Protein AF-A0A971FVW5-F1 (afdb_monomer)

Solvent-accessible surface area (backbone atoms only — not comparable to full-atom values): 3829 Å² total; per-residue (Å²): 134,92,81,39,5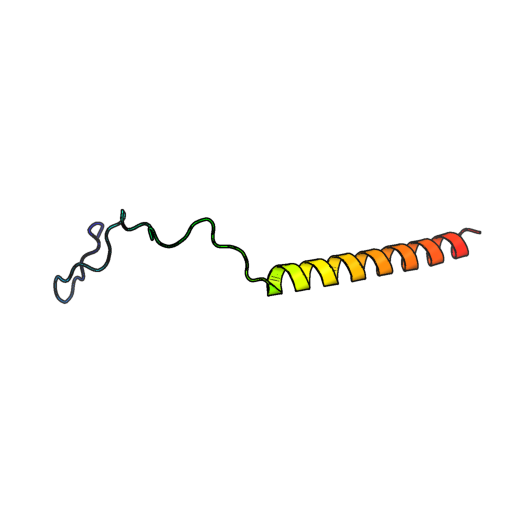4,38,91,88,77,69,48,78,76,51,57,96,82,64,62,77,90,68,71,75,83,80,72,74,58,72,67,58,57,52,54,52,50,54,49,53,54,51,52,51,52,52,48,53,54,50,49,53,52,49,54,65,68,76,106

Sequence (59 aa):
MPDGTCPQCGRFIASPDDEPEGDGPSRAPWHFYVLVAAVVVYLGWRLVQGIDWLLRWLF

Radius of gyration: 26.06 Å; Cα contacts (8 Å, |Δi|>4): 15; chains: 1; bounding box: 39×24×70 Å

Mean predicted aligned error: 13.45 Å

Structure (mmCIF, N/CA/C/O backbone):
data_AF-A0A971FVW5-F1
#
_entry.id   AF-A0A971FVW5-F1
#
loop_
_atom_site.group_PDB
_atom_site.id
_atom_site.type_symbol
_atom_site.label_atom_id
_atom_site.label_alt_id
_atom_site.label_comp_id
_atom_site.label_asym_id
_atom_site.label_entity_id
_atom_site.label_seq_id
_atom_site.pdbx_PDB_ins_code
_atom_site.Cartn_x
_atom_site.Cartn_y
_atom_site.Cartn_z
_atom_site.occupancy
_atom_site.B_iso_or_equiv
_atom_site.auth_seq_id
_atom_site.auth_comp_id
_atom_site.auth_asym_id
_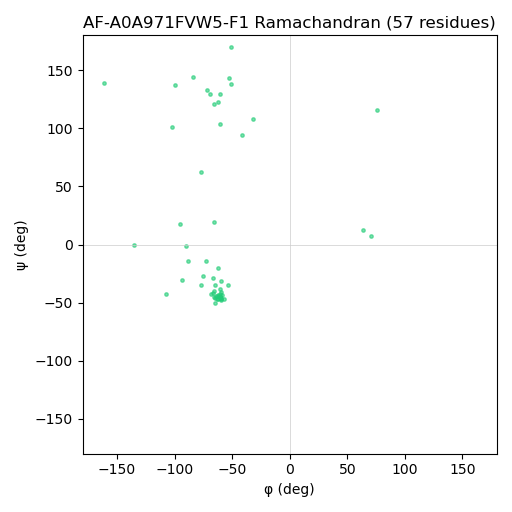atom_site.auth_atom_id
_atom_site.pdbx_PDB_model_num
ATOM 1 N N . MET A 1 1 ? -9.013 8.889 35.431 1.00 50.66 1 MET A N 1
ATOM 2 C CA . MET A 1 1 ? -9.661 7.795 36.181 1.00 50.66 1 MET A CA 1
ATOM 3 C C . MET A 1 1 ? -9.232 6.481 35.546 1.00 50.66 1 MET A C 1
ATOM 5 O O . MET A 1 1 ? -9.512 6.328 34.364 1.00 50.66 1 MET A O 1
ATOM 9 N N . PRO A 1 2 ? -8.501 5.610 36.255 1.00 65.56 2 PRO A N 1
ATOM 10 C CA . PRO A 1 2 ? -7.958 4.378 35.677 1.00 65.56 2 PRO A CA 1
ATOM 11 C C . PRO A 1 2 ? -8.899 3.157 35.742 1.00 65.56 2 PRO A C 1
ATOM 13 O O . PRO A 1 2 ? -8.665 2.199 35.020 1.00 65.56 2 PRO A O 1
ATOM 16 N N . ASP A 1 3 ? -9.981 3.191 36.530 1.00 73.00 3 ASP A N 1
ATOM 17 C CA . ASP A 1 3 ? -10.752 1.979 36.887 1.00 73.00 3 ASP A CA 1
ATOM 18 C C . ASP A 1 3 ? -11.989 1.678 36.008 1.00 73.00 3 ASP A C 1
ATOM 20 O O . ASP A 1 3 ? -12.905 0.981 36.441 1.00 73.00 3 ASP A O 1
ATOM 24 N N . GLY A 1 4 ? -12.104 2.263 34.808 1.00 74.44 4 GLY A N 1
ATOM 25 C CA . GLY A 1 4 ? -13.162 1.890 33.843 1.00 74.44 4 GLY A CA 1
ATOM 26 C C . GLY A 1 4 ? -14.623 2.154 34.268 1.00 74.44 4 GLY A C 1
ATOM 27 O O . GLY A 1 4 ? -15.566 1.667 33.637 1.00 74.44 4 GLY A O 1
ATOM 28 N N . THR A 1 5 ? -14.838 2.928 35.338 1.00 88.19 5 THR A N 1
ATOM 29 C CA . THR A 1 5 ? -16.160 3.153 35.949 1.00 88.19 5 THR A CA 1
ATOM 30 C C . THR A 1 5 ? -16.794 4.480 35.515 1.00 88.19 5 THR A C 1
ATOM 32 O O . THR A 1 5 ? -16.135 5.521 35.480 1.00 88.19 5 THR A O 1
ATOM 35 N N . CYS A 1 6 ? -18.101 4.463 35.220 1.00 85.50 6 CYS A N 1
ATOM 36 C CA . CYS A 1 6 ? -18.877 5.650 34.860 1.00 85.50 6 CYS A CA 1
ATOM 37 C C . CYS A 1 6 ? -18.973 6.637 36.040 1.00 85.50 6 CYS A C 1
ATOM 39 O O . CYS A 1 6 ? -19.570 6.293 37.064 1.00 85.50 6 CYS A O 1
ATOM 41 N N . PRO A 1 7 ? -18.512 7.893 35.900 1.00 83.50 7 PRO A N 1
ATOM 42 C CA . PRO A 1 7 ? -18.550 8.868 36.991 1.00 83.50 7 PRO A CA 1
ATOM 43 C C . PRO A 1 7 ? -19.962 9.387 37.303 1.00 83.50 7 PRO A C 1
ATOM 45 O O . PRO A 1 7 ? -20.164 10.010 38.339 1.00 83.50 7 PRO A O 1
ATOM 48 N N . GLN A 1 8 ? -20.938 9.154 36.419 1.00 84.69 8 GLN A N 1
ATOM 49 C CA . GLN A 1 8 ? -22.292 9.693 36.571 1.00 84.69 8 GLN A CA 1
ATOM 50 C C . GLN A 1 8 ? -23.255 8.732 37.285 1.00 84.69 8 GLN A C 1
ATOM 52 O O . GLN A 1 8 ? -24.195 9.174 37.938 1.00 84.69 8 GLN A O 1
ATOM 57 N N . CYS A 1 9 ? -23.060 7.421 37.140 1.00 89.44 9 CYS A N 1
ATOM 58 C CA . CYS A 1 9 ? -23.970 6.414 37.697 1.00 89.44 9 CYS A CA 1
ATOM 59 C C . CYS A 1 9 ? -23.260 5.253 38.402 1.00 89.44 9 CYS A C 1
ATOM 61 O O . CYS A 1 9 ? -23.931 4.351 38.895 1.00 89.44 9 CYS A O 1
ATOM 63 N N . GLY A 1 10 ? -21.923 5.245 38.439 1.00 84.06 10 GLY A N 1
ATOM 64 C CA . GLY A 1 10 ? -21.138 4.201 39.102 1.00 84.06 10 GLY A CA 1
ATOM 65 C C . GLY A 1 10 ? -21.165 2.841 38.402 1.00 84.06 10 GLY A C 1
ATOM 66 O O . GLY A 1 10 ? -20.654 1.867 38.944 1.00 84.06 10 GLY A O 1
ATOM 67 N N . ARG A 1 11 ? -21.755 2.743 37.202 1.00 84.38 11 ARG A N 1
ATOM 68 C CA . ARG A 1 11 ? -21.754 1.509 36.407 1.00 84.38 11 ARG A CA 1
ATOM 69 C C . ARG A 1 11 ? -20.359 1.254 35.831 1.00 84.38 11 ARG A C 1
ATOM 71 O O . ARG A 1 11 ? -19.768 2.150 35.231 1.00 84.38 11 ARG A O 1
ATOM 78 N N . PHE A 1 12 ? -19.876 0.025 35.969 1.00 81.50 12 PHE A N 1
ATOM 79 C CA . PHE A 1 12 ? -18.670 -0.458 35.299 1.00 81.50 12 PHE A CA 1
ATOM 80 C C . PHE A 1 12 ? -18.911 -0.584 33.786 1.00 81.50 12 PHE A C 1
ATOM 82 O O . PHE A 1 12 ? -19.936 -1.144 33.391 1.00 81.50 12 PHE A O 1
ATOM 89 N N . ILE A 1 13 ? -18.030 -0.013 32.954 1.00 82.44 13 ILE A N 1
ATOM 90 C CA . ILE A 1 13 ? -18.214 0.030 31.488 1.00 82.44 13 ILE A CA 1
ATOM 91 C C . ILE A 1 13 ? -17.265 -0.933 30.774 1.00 82.44 13 ILE A C 1
ATOM 93 O O . ILE A 1 13 ? -17.692 -1.595 29.833 1.00 82.44 13 ILE A O 1
ATOM 97 N N . ALA A 1 14 ? -16.004 -0.996 31.196 1.00 71.62 14 ALA A N 1
ATOM 98 C CA . ALA A 1 14 ? -14.997 -1.866 30.599 1.00 71.62 14 ALA A CA 1
ATOM 99 C C . ALA A 1 14 ? -13.828 -2.058 31.569 1.00 71.62 14 ALA A C 1
ATOM 101 O O . ALA A 1 14 ? -13.393 -1.088 32.197 1.00 71.62 14 ALA A O 1
ATOM 102 N N . SER A 1 15 ? -13.312 -3.280 31.661 1.00 73.69 15 SER A N 1
ATOM 103 C CA . SER A 1 15 ? -12.034 -3.581 32.296 1.00 73.69 15 SER A CA 1
ATOM 104 C C . SER A 1 15 ? -10.903 -3.353 31.288 1.00 73.69 15 SER A C 1
ATOM 106 O O . SER A 1 15 ? -11.082 -3.631 30.104 1.00 73.69 15 SER A O 1
ATOM 108 N N . PRO A 1 16 ? -9.725 -2.858 31.704 1.00 65.12 16 PRO A N 1
ATOM 109 C CA . PRO A 1 16 ? -8.563 -2.771 30.814 1.00 65.12 16 PRO A CA 1
ATOM 110 C C . PRO A 1 16 ? -8.091 -4.150 30.319 1.00 65.12 16 PRO A C 1
ATOM 112 O O . PRO A 1 16 ? -7.432 -4.217 29.288 1.00 65.12 16 PRO A O 1
ATOM 115 N N . ASP A 1 17 ? -8.461 -5.217 31.032 1.00 67.50 17 ASP A N 1
ATOM 116 C CA . ASP A 1 17 ? -8.212 -6.617 30.672 1.00 67.50 17 ASP A CA 1
ATOM 117 C C . ASP A 1 17 ? -9.345 -7.242 29.833 1.00 67.50 17 ASP A C 1
ATOM 119 O O . ASP A 1 17 ? -9.242 -8.402 29.444 1.00 67.50 17 ASP A O 1
ATOM 123 N N . ASP A 1 18 ? -10.421 -6.497 29.535 1.00 65.44 18 ASP A N 1
ATOM 124 C CA . ASP A 1 18 ? -11.422 -6.906 28.540 1.00 65.44 18 ASP A CA 1
ATOM 125 C C . ASP A 1 18 ? -10.846 -6.663 27.134 1.00 65.44 18 ASP A C 1
ATOM 127 O O . ASP A 1 18 ? -11.334 -5.847 26.345 1.00 65.44 18 ASP A O 1
ATOM 131 N N . GLU A 1 19 ? -9.760 -7.363 26.815 1.00 65.38 19 GLU A N 1
ATOM 132 C CA . GLU A 1 19 ? -9.409 -7.617 25.427 1.00 65.38 19 GLU A CA 1
ATOM 133 C C . GLU A 1 19 ? -10.591 -8.397 24.833 1.00 65.38 19 GLU A C 1
ATOM 135 O O . GLU A 1 19 ? -11.058 -9.356 25.454 1.00 65.38 19 GLU A O 1
ATOM 140 N N . PRO A 1 20 ? -11.159 -7.996 23.683 1.00 61.78 20 PRO A N 1
ATOM 141 C CA . PRO A 1 20 ? -12.230 -8.769 23.086 1.00 61.78 20 PRO A CA 1
ATOM 142 C C . PRO A 1 20 ? -11.693 -10.172 22.774 1.00 61.78 20 PRO A C 1
ATOM 144 O O . PRO A 1 20 ? -11.022 -10.373 21.767 1.00 61.78 20 PRO A O 1
ATOM 147 N N . GLU A 1 21 ? -12.052 -11.157 23.600 1.00 59.12 21 GLU A N 1
ATOM 148 C CA . GLU A 1 21 ? -11.852 -12.604 23.390 1.00 59.12 21 GLU A CA 1
ATOM 149 C C . GLU A 1 21 ? -12.696 -13.130 22.194 1.00 59.12 21 GLU A C 1
ATOM 151 O O . GLU A 1 21 ? -13.019 -14.312 22.073 1.00 59.12 21 GLU A O 1
ATOM 156 N N . GLY A 1 22 ? -13.121 -12.219 21.317 1.00 56.91 22 GLY A N 1
ATOM 157 C CA . GLY A 1 22 ? -13.961 -12.436 20.157 1.00 56.91 22 GLY A CA 1
ATOM 158 C C . GLY A 1 22 ? -13.121 -12.437 18.892 1.00 56.91 22 GLY A C 1
ATOM 159 O O . GLY A 1 22 ? -12.789 -11.381 18.359 1.00 56.91 22 GLY A O 1
ATOM 160 N N . ASP A 1 23 ? -12.868 -13.657 18.424 1.00 55.44 23 ASP A N 1
ATOM 161 C CA . ASP A 1 23 ? -12.452 -14.025 17.074 1.00 55.44 23 ASP A CA 1
ATOM 162 C C . ASP A 1 23 ? -10.980 -13.747 16.718 1.00 55.44 23 ASP A C 1
ATOM 164 O O . ASP A 1 23 ? -10.504 -12.618 16.640 1.00 55.44 23 ASP A O 1
ATOM 168 N N . GLY A 1 24 ? -10.249 -14.840 16.455 1.00 59.88 24 GLY A N 1
ATOM 169 C CA . GLY A 1 24 ? -8.853 -14.834 16.015 1.00 59.88 24 GLY A CA 1
ATOM 170 C C . GLY A 1 24 ? -8.580 -13.924 14.806 1.00 59.88 24 GLY A C 1
ATOM 171 O O . GLY A 1 24 ? -9.515 -13.462 14.156 1.00 59.88 24 GLY A O 1
ATOM 172 N N . PRO A 1 25 ? -7.292 -13.695 14.474 1.00 61.12 25 PRO A N 1
ATOM 173 C CA . PRO A 1 25 ? -6.785 -12.543 13.726 1.00 61.12 25 PRO A CA 1
ATOM 174 C C . PRO A 1 25 ? -7.785 -12.020 12.705 1.00 61.12 25 PRO A C 1
ATOM 176 O O . PRO A 1 25 ? -8.029 -12.706 11.710 1.00 61.12 25 PRO A O 1
ATOM 179 N N . SER A 1 26 ? -8.365 -10.846 12.990 1.00 64.38 26 SER A N 1
ATOM 180 C CA . SER A 1 26 ? -9.417 -10.187 12.214 1.00 64.38 26 SER A CA 1
ATOM 181 C C . SER A 1 26 ? -9.128 -10.316 10.723 1.00 64.38 26 SER A C 1
ATOM 183 O O . SER A 1 26 ? -8.337 -9.555 10.160 1.00 64.38 26 SER A O 1
ATOM 185 N N . ARG A 1 27 ? -9.706 -11.342 10.081 1.00 69.06 27 ARG A N 1
ATOM 186 C CA . ARG A 1 27 ? -9.438 -11.616 8.669 1.00 69.06 27 ARG A CA 1
ATOM 187 C C . ARG A 1 27 ? -9.925 -10.405 7.900 1.00 69.06 27 ARG A C 1
ATOM 189 O O . ARG A 1 27 ? -11.096 -10.039 8.001 1.00 69.06 27 ARG A O 1
ATOM 196 N N . ALA A 1 28 ? -9.018 -9.790 7.144 1.00 78.31 28 ALA A N 1
ATOM 197 C CA . ALA A 1 28 ? -9.372 -8.676 6.286 1.00 78.31 28 ALA A CA 1
ATOM 198 C C . ALA A 1 28 ? -10.586 -9.073 5.418 1.00 78.31 28 ALA A C 1
ATOM 200 O O . ALA A 1 28 ? -10.637 -10.211 4.932 1.00 78.31 28 ALA A O 1
ATOM 201 N N . PRO A 1 29 ? -11.568 -8.174 5.224 1.00 86.56 29 PRO A N 1
ATOM 202 C CA . PRO A 1 29 ? -12.748 -8.469 4.419 1.00 86.56 29 PRO A CA 1
ATOM 203 C C . PRO A 1 29 ? -12.355 -8.984 3.032 1.00 86.56 29 PRO A C 1
ATOM 205 O O . PRO A 1 29 ? -11.412 -8.479 2.430 1.00 86.56 29 PRO A O 1
ATOM 208 N N . TRP A 1 30 ? -13.097 -9.942 2.475 1.00 90.06 30 TRP A N 1
ATOM 209 C CA . TRP A 1 30 ? -12.776 -10.544 1.169 1.00 90.06 30 TRP A CA 1
ATOM 210 C C . TRP A 1 30 ? -12.606 -9.510 0.039 1.00 90.06 30 TRP A C 1
ATOM 212 O O . TRP A 1 30 ? -11.738 -9.658 -0.820 1.00 90.06 30 TRP A O 1
ATOM 222 N N . HIS A 1 31 ? -13.386 -8.424 0.084 1.00 88.31 31 HIS A N 1
ATOM 223 C CA . HIS A 1 31 ? -13.294 -7.306 -0.855 1.00 88.31 31 HIS A CA 1
ATOM 224 C C . HIS A 1 31 ? -11.913 -6.632 -0.853 1.00 88.31 31 HIS A C 1
ATOM 226 O O . HIS A 1 31 ? -11.476 -6.148 -1.894 1.00 88.31 31 HIS A O 1
ATOM 232 N N . PHE A 1 32 ? -11.204 -6.615 0.282 1.00 90.25 32 PHE A N 1
ATOM 233 C CA . PHE A 1 32 ? -9.853 -6.058 0.367 1.00 90.25 32 PHE A CA 1
ATOM 234 C C . PHE A 1 32 ? -8.895 -6.810 -0.563 1.00 90.25 32 PHE A C 1
ATOM 236 O O . PHE A 1 32 ? -8.186 -6.196 -1.357 1.00 90.25 32 PHE A O 1
ATOM 243 N N . TYR A 1 33 ? -8.941 -8.144 -0.542 1.00 91.94 33 TYR A N 1
ATOM 244 C CA . TYR A 1 33 ? -8.118 -8.975 -1.420 1.00 91.94 33 TYR A CA 1
ATOM 245 C C . TYR A 1 33 ? -8.478 -8.805 -2.899 1.00 91.94 33 TYR A C 1
ATOM 247 O O . TYR A 1 33 ? -7.586 -8.817 -3.745 1.00 91.94 33 TYR A O 1
ATOM 255 N N . VAL A 1 34 ? -9.757 -8.586 -3.220 1.00 9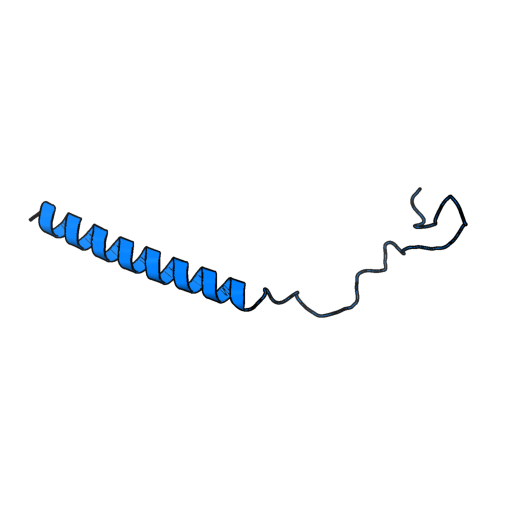5.38 34 VAL A N 1
ATOM 256 C CA . VAL A 1 34 ? -10.197 -8.300 -4.597 1.00 95.38 34 VAL A CA 1
ATOM 257 C C . VAL A 1 34 ? -9.605 -6.989 -5.109 1.00 95.38 34 VAL A C 1
ATOM 259 O O . VAL A 1 34 ? -9.091 -6.951 -6.226 1.00 95.38 34 VAL A O 1
ATOM 262 N N . LEU A 1 35 ? -9.619 -5.931 -4.293 1.00 95.25 35 LEU A N 1
ATOM 263 C CA . LEU A 1 35 ? -8.999 -4.655 -4.658 1.00 95.25 35 LEU A CA 1
ATOM 264 C C . LEU A 1 35 ? -7.486 -4.802 -4.858 1.00 95.25 35 LEU A C 1
ATOM 266 O O . LEU A 1 35 ? -6.954 -4.313 -5.853 1.00 95.25 35 LEU A O 1
ATOM 270 N N . VAL A 1 36 ? -6.801 -5.524 -3.967 1.00 96.06 36 VAL A N 1
ATOM 271 C CA . VAL A 1 36 ? -5.361 -5.804 -4.103 1.00 96.06 36 VAL A CA 1
ATOM 272 C C . VAL A 1 36 ? -5.068 -6.553 -5.405 1.00 96.06 36 VAL A C 1
ATOM 274 O O . VAL A 1 36 ? -4.176 -6.152 -6.152 1.00 96.06 36 VAL A O 1
ATOM 277 N N . ALA A 1 37 ? -5.839 -7.596 -5.723 1.00 96.94 37 ALA A N 1
ATOM 278 C CA . ALA A 1 37 ? -5.674 -8.352 -6.961 1.00 96.94 37 ALA A CA 1
ATOM 279 C C . ALA A 1 37 ? -5.876 -7.470 -8.205 1.00 96.94 37 ALA A C 1
ATOM 281 O O . ALA A 1 37 ? -5.055 -7.506 -9.122 1.00 96.94 37 ALA A O 1
ATOM 282 N N . ALA A 1 38 ? -6.915 -6.628 -8.217 1.00 97.25 38 ALA A N 1
ATOM 283 C CA . ALA A 1 38 ? -7.170 -5.694 -9.313 1.00 97.25 38 ALA A CA 1
ATOM 284 C C . ALA A 1 38 ? -6.002 -4.715 -9.521 1.00 97.25 38 ALA A C 1
ATOM 286 O O . ALA A 1 38 ? -5.596 -4.468 -10.658 1.00 97.25 38 ALA A O 1
ATOM 287 N N . VAL A 1 39 ? -5.417 -4.205 -8.431 1.00 97.25 39 VAL A N 1
ATOM 288 C CA . VAL A 1 39 ? -4.247 -3.316 -8.482 1.00 97.25 39 VAL A CA 1
ATOM 289 C C . VAL A 1 39 ? -3.025 -4.037 -9.047 1.00 97.25 39 VAL A C 1
ATOM 291 O O . VAL A 1 39 ? -2.367 -3.495 -9.932 1.00 97.25 39 VAL A O 1
ATOM 294 N N . VAL A 1 40 ? -2.733 -5.260 -8.596 1.00 97.94 40 VAL A N 1
ATOM 295 C CA . VAL A 1 40 ? -1.591 -6.047 -9.099 1.00 97.94 40 VAL A CA 1
ATOM 296 C C . VAL A 1 40 ? -1.733 -6.322 -10.596 1.00 97.94 40 VAL A C 1
ATOM 298 O O . VAL A 1 40 ? -0.779 -6.121 -11.347 1.00 97.94 40 VAL A O 1
ATOM 301 N N . VAL A 1 41 ? -2.925 -6.718 -11.047 1.00 97.75 41 VAL A N 1
ATOM 302 C CA . VAL A 1 41 ? -3.206 -6.957 -12.472 1.00 97.75 41 VAL A CA 1
ATOM 303 C C . VAL A 1 41 ? -3.038 -5.673 -13.286 1.00 97.75 41 VAL A C 1
ATOM 305 O O . VAL A 1 41 ? -2.369 -5.684 -14.319 1.00 97.75 41 VAL A O 1
ATOM 308 N N . TYR A 1 42 ? -3.594 -4.554 -12.815 1.00 96.50 42 TYR A N 1
ATOM 309 C CA . TYR A 1 42 ? -3.496 -3.272 -13.510 1.00 96.50 42 TYR A CA 1
ATOM 310 C C . TYR A 1 42 ? -2.051 -2.778 -13.610 1.00 96.50 42 TYR A C 1
ATOM 312 O O . TYR A 1 42 ? -1.604 -2.389 -14.689 1.00 96.50 42 TYR A O 1
ATOM 320 N N . LEU A 1 43 ? -1.305 -2.817 -12.503 1.00 96.56 43 LEU A N 1
ATOM 321 C CA . LEU A 1 43 ? 0.094 -2.398 -12.477 1.00 96.56 43 LEU A CA 1
ATOM 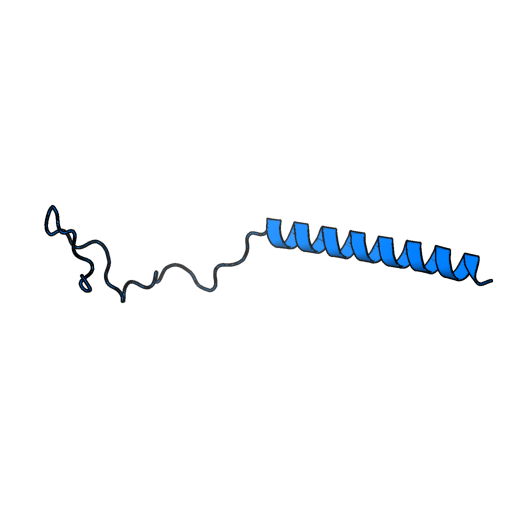322 C C . LEU A 1 43 ? 0.970 -3.316 -13.328 1.00 96.56 43 LEU A C 1
ATOM 324 O O . LEU A 1 43 ? 1.823 -2.812 -14.052 1.00 96.56 43 LEU A O 1
ATOM 328 N N . GLY A 1 44 ? 0.735 -4.631 -13.301 1.00 97.12 44 GLY A N 1
ATOM 329 C CA . GLY A 1 44 ? 1.425 -5.587 -14.165 1.00 97.12 44 GLY A CA 1
ATOM 330 C C . GLY A 1 44 ? 1.199 -5.284 -15.647 1.00 97.12 44 G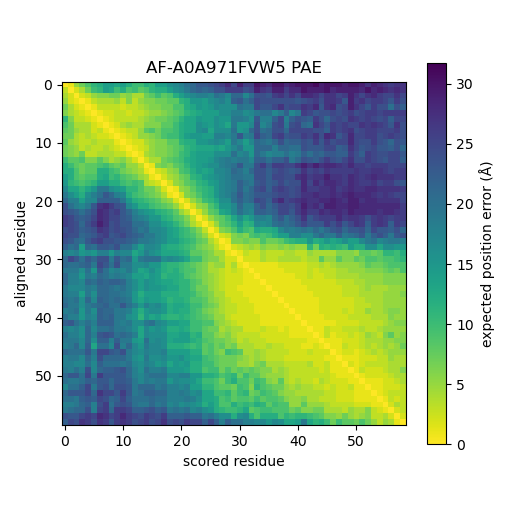LY A C 1
ATOM 331 O O . GLY A 1 44 ? 2.160 -5.168 -16.405 1.00 97.12 44 GLY A O 1
ATOM 332 N N . TRP A 1 45 ? -0.057 -5.056 -16.047 1.00 96.38 45 TRP A N 1
ATOM 333 C CA . TRP A 1 45 ? -0.395 -4.653 -17.416 1.00 96.38 45 TRP A CA 1
ATOM 334 C C . TRP A 1 45 ? 0.262 -3.326 -17.807 1.00 96.38 45 TRP A C 1
ATOM 336 O O . TRP A 1 45 ? 0.854 -3.210 -18.880 1.00 96.38 45 TRP A O 1
ATOM 346 N N . ARG A 1 46 ? 0.206 -2.329 -16.916 1.00 94.38 46 ARG A N 1
ATOM 347 C CA . ARG A 1 46 ? 0.827 -1.014 -17.116 1.00 94.38 46 ARG A CA 1
ATOM 348 C C . ARG A 1 46 ? 2.345 -1.128 -17.285 1.00 94.38 46 ARG A C 1
ATOM 350 O O . ARG A 1 46 ? 2.907 -0.411 -18.110 1.00 94.38 46 ARG A O 1
ATOM 357 N N . LEU A 1 47 ? 2.996 -2.023 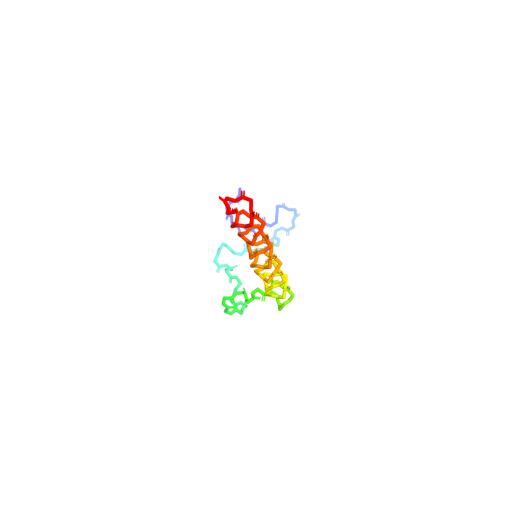-16.538 1.00 95.38 47 LEU A 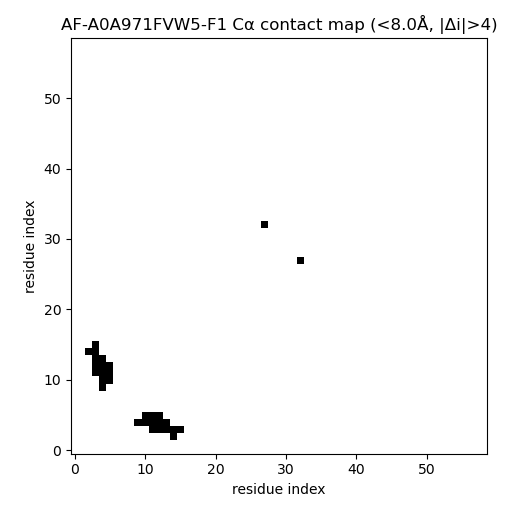N 1
ATOM 358 C CA . LEU A 1 47 ? 4.432 -2.289 -16.649 1.00 95.38 47 LEU A CA 1
ATOM 359 C C . LEU A 1 47 ? 4.777 -2.885 -18.013 1.00 95.38 47 LEU A C 1
ATOM 361 O O . LEU A 1 47 ? 5.662 -2.370 -18.686 1.00 95.38 47 LEU A O 1
ATOM 365 N N . VAL A 1 48 ? 4.056 -3.929 -18.436 1.00 95.81 48 VAL A N 1
ATOM 366 C CA . VAL A 1 48 ? 4.269 -4.571 -19.744 1.00 95.81 48 VAL A CA 1
ATOM 367 C C . VAL A 1 48 ? 4.058 -3.565 -20.872 1.00 95.81 48 VAL A C 1
ATOM 369 O O . VAL A 1 48 ? 4.905 -3.453 -21.752 1.00 95.81 48 VAL A O 1
ATOM 372 N N . GLN A 1 49 ? 2.981 -2.777 -20.805 1.00 91.94 49 GLN A N 1
ATOM 373 C CA . GLN A 1 49 ? 2.702 -1.713 -21.769 1.00 91.94 49 GLN A CA 1
ATOM 374 C C . GLN A 1 49 ? 3.829 -0.671 -21.822 1.00 91.94 49 GLN A C 1
ATOM 376 O O . GLN A 1 49 ? 4.223 -0.247 -22.905 1.00 91.94 49 GLN A O 1
ATOM 381 N N . GLY A 1 50 ? 4.353 -0.252 -20.668 1.00 93.00 50 GLY A N 1
ATOM 382 C CA . GLY A 1 50 ? 5.463 0.696 -20.606 1.00 93.00 50 GLY A CA 1
ATOM 383 C C . GLY A 1 50 ? 6.763 0.121 -21.170 1.00 93.00 50 GLY A C 1
ATOM 384 O O . GLY A 1 50 ? 7.461 0.811 -21.908 1.00 93.00 50 GLY A O 1
ATOM 385 N N . ILE A 1 51 ? 7.069 -1.141 -20.859 1.00 95.12 51 ILE A N 1
ATOM 386 C CA . ILE A 1 51 ? 8.267 -1.836 -21.346 1.00 95.12 51 ILE A CA 1
ATOM 387 C C . ILE A 1 51 ? 8.203 -2.022 -22.863 1.00 95.12 51 ILE A C 1
ATOM 389 O O . ILE A 1 51 ? 9.182 -1.720 -23.535 1.00 95.12 51 ILE A O 1
ATOM 393 N N . ASP A 1 52 ? 7.065 -2.458 -23.410 1.00 93.88 52 ASP A N 1
ATOM 394 C CA . ASP A 1 52 ? 6.860 -2.584 -24.860 1.00 93.88 52 ASP A CA 1
ATOM 395 C C . ASP A 1 52 ? 7.098 -1.247 -25.573 1.00 93.88 52 ASP A C 1
ATOM 397 O O . ASP A 1 52 ? 7.871 -1.165 -26.530 1.00 93.88 52 ASP A O 1
ATOM 401 N N . TRP A 1 53 ? 6.514 -0.173 -25.034 1.00 92.38 53 TRP A N 1
ATOM 402 C CA . TRP A 1 53 ? 6.696 1.171 -25.570 1.00 92.38 53 TRP A CA 1
ATOM 403 C C . TRP A 1 53 ? 8.16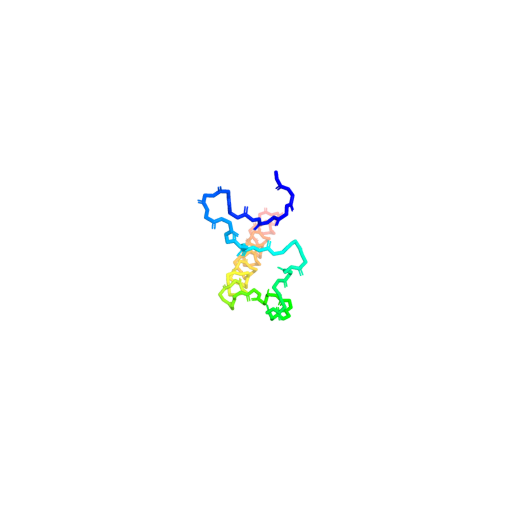7 1.608 -25.539 1.00 92.38 53 TRP A C 1
ATOM 405 O O . TRP A 1 53 ? 8.668 2.163 -26.515 1.00 92.38 53 TRP A O 1
ATOM 415 N N . LEU A 1 54 ? 8.876 1.322 -24.444 1.00 93.00 54 LEU A N 1
ATOM 416 C CA . LEU A 1 54 ? 10.287 1.669 -24.273 1.00 93.00 54 LEU A CA 1
ATOM 417 C C . LEU A 1 54 ? 11.205 0.864 -25.205 1.00 93.00 54 LEU A C 1
ATOM 419 O O . LEU A 1 54 ? 12.115 1.432 -25.805 1.00 93.00 54 LEU A O 1
ATOM 423 N N . LEU A 1 55 ? 10.957 -0.441 -25.351 1.00 94.38 55 LEU A N 1
ATOM 424 C CA . LEU A 1 55 ? 11.702 -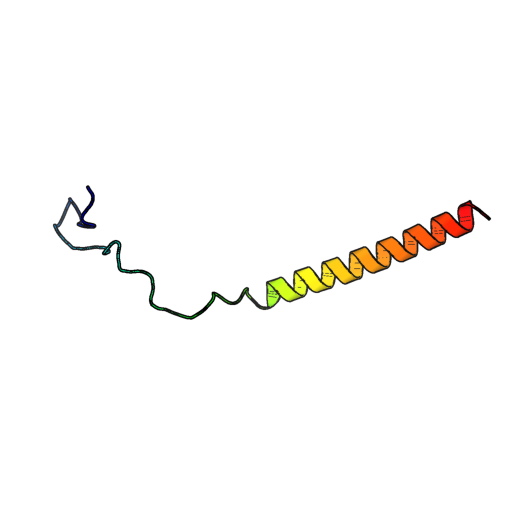1.320 -26.256 1.00 94.38 55 LEU A CA 1
ATOM 425 C C . LEU A 1 55 ? 11.531 -0.881 -27.709 1.00 94.38 55 LEU A C 1
ATOM 427 O O . LEU A 1 55 ? 12.514 -0.787 -28.437 1.00 94.38 55 LEU A O 1
ATOM 431 N N . ARG A 1 56 ? 10.297 -0.557 -28.106 1.00 91.56 56 ARG A N 1
ATOM 432 C CA . ARG A 1 56 ? 9.991 -0.038 -29.442 1.00 91.56 56 ARG A CA 1
ATOM 433 C C . ARG A 1 56 ? 10.589 1.345 -29.697 1.00 91.56 56 ARG A C 1
ATOM 435 O O . ARG A 1 56 ? 10.821 1.697 -30.842 1.00 91.56 56 ARG A O 1
ATOM 442 N N . TRP A 1 57 ? 10.767 2.158 -28.662 1.00 88.81 57 TRP A N 1
ATOM 443 C CA . TRP A 1 57 ? 11.390 3.473 -28.801 1.00 88.81 57 TRP A CA 1
ATOM 444 C C . TRP A 1 57 ? 12.917 3.387 -28.928 1.00 88.81 57 TRP A C 1
ATOM 446 O O . TRP A 1 57 ? 13.517 4.192 -29.634 1.00 88.81 57 TRP A O 1
ATOM 456 N N . LEU A 1 58 ? 13.545 2.432 -28.237 1.00 88.00 58 LEU A N 1
ATOM 457 C CA . LEU A 1 58 ? 14.999 2.257 -28.222 1.00 88.00 58 LEU A CA 1
ATOM 458 C C . LEU A 1 58 ? 15.547 1.618 -29.513 1.00 88.00 58 LEU A C 1
ATOM 460 O O . LEU A 1 58 ? 16.719 1.830 -29.829 1.00 88.00 58 LEU A O 1
ATOM 464 N N . PHE A 1 59 ? 14.733 0.822 -30.211 1.00 72.31 59 PHE A N 1
ATOM 465 C CA . PHE A 1 59 ? 15.111 0.052 -31.401 1.00 72.31 59 PHE A CA 1
ATOM 466 C C . PHE A 1 59 ? 14.482 0.628 -32.673 1.00 72.31 59 PHE A C 1
ATOM 468 O O . PHE A 1 59 ? 15.232 0.848 -33.650 1.00 72.31 59 PHE A O 1
#

pLDDT: mean 82.87, std 13.64, range [50.66, 97.94]

Foldseek 3Di:
DQAQADPPPRDRDDGPPPPPPPDPDPPDPPVVVVVVVVVVVVVVVVVVVVVVVVVVVVD

Nearest PDB structures (foldseek):
  8hl3-assembly1_L37E  TM=2.443E-01  e=9.719E+00  Sulfolobus acidocaldarius DSM 639

Secondary structure (DSSP, 8-state):
--S-B-TTT--B---TT------SS-PPPHHHHHHHHHHHHHHHHHHHHHHHHHHHHH-